Protein AF-A0A9N9IJW9-F1 (afdb_monomer_lite)

Organism: NCBI:txid1117310

Structure (mmCIF, N/CA/C/O backbone):
data_AF-A0A9N9IJW9-F1
#
_entry.id   AF-A0A9N9IJW9-F1
#
loop_
_atom_site.group_PDB
_atom_site.id
_atom_site.type_symbol
_atom_site.label_atom_id
_atom_site.label_alt_id
_atom_site.label_comp_id
_atom_site.label_asym_id
_atom_site.label_entity_id
_atom_site.label_seq_id
_atom_site.pdbx_PDB_ins_code
_atom_site.Cartn_x
_atom_site.Cartn_y
_atom_site.Cartn_z
_atom_site.occupancy
_atom_site.B_iso_or_equiv
_atom_site.auth_seq_id
_atom_site.auth_comp_id
_atom_site.auth_asym_id
_atom_site.auth_atom_id
_atom_site.pdbx_PDB_model_num
ATOM 1 N N . ASP A 1 1 ? -9.584 27.519 8.558 1.00 33.31 1 ASP A N 1
ATOM 2 C CA . ASP A 1 1 ? -11.014 27.249 8.789 1.00 33.31 1 ASP A CA 1
ATOM 3 C C . ASP A 1 1 ? -11.374 25.869 8.263 1.00 33.31 1 ASP A C 1
ATOM 5 O O . ASP A 1 1 ? -11.788 25.721 7.121 1.00 33.31 1 ASP A O 1
ATOM 9 N N . GLU A 1 2 ? -11.110 24.830 9.059 1.00 42.84 2 GLU A N 1
ATOM 10 C CA . GLU A 1 2 ? -11.604 23.481 8.760 1.00 42.84 2 GLU A CA 1
ATOM 11 C C . GLU A 1 2 ? -12.984 23.345 9.403 1.00 42.84 2 GLU A C 1
ATOM 13 O O . GLU A 1 2 ? -13.104 23.244 10.623 1.00 42.84 2 GLU A O 1
ATOM 18 N N . LEU A 1 3 ? -14.016 23.413 8.562 1.00 37.66 3 LEU A N 1
ATOM 19 C CA . LEU A 1 3 ? -15.401 23.130 8.920 1.00 37.66 3 LEU A CA 1
ATOM 20 C C . LEU A 1 3 ? -15.490 21.730 9.541 1.00 37.66 3 LEU A C 1
ATOM 22 O O . LEU A 1 3 ? -15.052 20.742 8.947 1.00 37.66 3 LEU A O 1
ATOM 26 N N . PHE A 1 4 ? -16.040 21.679 10.753 1.00 43.25 4 PHE A N 1
ATOM 27 C CA . PHE A 1 4 ? -16.452 20.457 11.431 1.00 43.25 4 PHE A CA 1
ATOM 28 C C . PHE A 1 4 ? -17.384 19.676 10.495 1.00 43.25 4 PHE A C 1
ATOM 30 O O . PHE A 1 4 ? -18.384 20.219 10.038 1.00 43.25 4 PHE A O 1
ATOM 37 N N . SER A 1 5 ? -17.029 18.434 10.155 1.00 48.94 5 SER A N 1
ATOM 38 C CA . SER A 1 5 ? -17.942 17.546 9.429 1.00 48.94 5 SER A CA 1
ATOM 39 C C . SER A 1 5 ? -18.960 16.977 10.409 1.00 48.94 5 SER A C 1
ATOM 41 O O . SER A 1 5 ? -18.573 16.563 11.501 1.00 48.94 5 SER A O 1
ATOM 43 N N . ASP A 1 6 ? -20.220 16.885 9.986 1.00 50.34 6 ASP A N 1
ATOM 44 C CA . ASP A 1 6 ? -21.363 16.378 10.766 1.00 50.34 6 ASP A CA 1
ATOM 45 C C . ASP A 1 6 ? -21.109 14.983 11.397 1.00 50.34 6 ASP A C 1
ATOM 47 O O . ASP A 1 6 ? -21.650 14.628 12.443 1.00 50.34 6 ASP A O 1
ATOM 51 N N . ASP A 1 7 ? -20.178 14.208 10.833 1.00 54.12 7 ASP A N 1
ATOM 52 C CA . ASP A 1 7 ? -19.727 12.914 11.361 1.00 54.12 7 ASP A CA 1
ATOM 53 C C . ASP A 1 7 ? -18.934 12.987 12.684 1.00 54.12 7 ASP A C 1
ATOM 55 O O . ASP A 1 7 ? -18.797 11.977 13.384 1.00 54.12 7 ASP A O 1
ATOM 59 N N . ASP A 1 8 ? -18.333 14.138 13.008 1.00 49.50 8 ASP A N 1
ATOM 60 C CA . ASP A 1 8 ? -17.618 14.350 14.274 1.00 49.50 8 ASP A CA 1
ATOM 61 C C . ASP A 1 8 ? -18.602 14.517 15.450 1.00 49.50 8 ASP A C 1
ATOM 63 O O . ASP A 1 8 ? -18.262 14.150 16.579 1.00 49.50 8 ASP A O 1
ATOM 67 N N . GLU A 1 9 ? -19.830 14.973 15.182 1.00 49.88 9 GLU A N 1
ATOM 68 C CA . GLU A 1 9 ? -20.904 15.107 16.172 1.00 49.88 9 GLU A CA 1
ATOM 69 C C . GLU A 1 9 ? -21.527 13.744 16.510 1.00 49.88 9 GLU A C 1
ATOM 71 O O . GLU A 1 9 ? -21.716 13.421 17.683 1.00 49.88 9 GLU A O 1
ATOM 76 N N . LEU A 1 10 ? -21.717 12.877 15.506 1.00 48.47 10 LEU A N 1
ATOM 77 C CA . LEU A 1 10 ? -22.261 11.528 15.702 1.00 48.47 10 LEU A CA 1
ATOM 78 C C . LEU A 1 10 ? -21.336 10.643 16.559 1.00 48.47 10 LEU A C 1
ATOM 80 O O . LEU A 1 10 ? -21.803 9.926 17.441 1.00 48.47 10 LEU A O 1
ATOM 84 N N . PHE A 1 11 ? -20.015 10.728 16.355 1.00 48.97 11 PHE A N 1
ATOM 85 C CA . PHE A 1 11 ? -19.042 9.977 17.160 1.00 48.97 11 PHE A CA 1
ATOM 86 C C . PHE A 1 11 ? -18.930 10.525 18.592 1.00 48.97 11 PHE A C 1
ATOM 88 O O . PHE A 1 11 ? -18.798 9.753 19.542 1.00 48.97 11 PHE A O 1
ATOM 95 N N . ALA A 1 12 ? -19.006 11.850 18.768 1.00 46.09 12 ALA A N 1
ATOM 96 C CA . ALA A 1 12 ? -19.058 12.468 20.092 1.00 46.09 12 ALA A CA 1
ATOM 97 C C . ALA A 1 12 ? -20.347 12.090 20.844 1.00 46.09 12 ALA A C 1
ATOM 99 O O . ALA A 1 12 ? -20.297 11.835 22.047 1.00 46.09 12 ALA A O 1
ATOM 100 N N . ALA A 1 13 ? -21.474 11.968 20.137 1.00 45.00 13 ALA A N 1
ATOM 101 C CA . ALA A 1 13 ? -22.736 11.496 20.697 1.00 45.00 13 ALA A CA 1
ATOM 102 C C . ALA A 1 13 ? -22.660 10.026 21.146 1.00 45.00 13 ALA A C 1
ATOM 104 O O . ALA A 1 13 ? -23.125 9.709 22.237 1.00 45.00 13 ALA A O 1
ATOM 105 N N . SER A 1 14 ? -22.007 9.136 20.385 1.00 43.84 14 SER A N 1
ATOM 106 C CA . SER A 1 14 ? -21.803 7.732 20.790 1.00 43.84 14 SER A CA 1
ATOM 107 C C . SER A 1 14 ? -20.950 7.590 22.055 1.00 43.84 14 SER A C 1
ATOM 109 O O . SER A 1 14 ? -21.244 6.767 22.918 1.00 43.84 14 SER A O 1
ATOM 111 N N . VAL A 1 15 ? -19.901 8.410 22.187 1.00 49.91 15 VAL A N 1
ATOM 112 C CA . VAL A 1 15 ? -19.032 8.414 23.375 1.00 49.91 15 VAL A CA 1
ATOM 113 C C . VAL A 1 15 ? -19.754 9.021 24.587 1.00 49.91 15 VAL A C 1
ATOM 115 O O . VAL A 1 15 ? -19.651 8.480 25.685 1.00 49.91 15 VAL A O 1
ATOM 118 N N . ASN A 1 16 ? -20.545 10.083 24.395 1.00 44.25 16 ASN A N 1
ATOM 119 C CA . ASN A 1 16 ? -21.337 10.706 25.464 1.00 44.25 16 ASN A CA 1
ATOM 120 C C . ASN A 1 16 ? -22.545 9.866 25.911 1.00 44.25 16 ASN A C 1
ATOM 122 O O . ASN A 1 16 ? -22.960 9.976 27.066 1.00 44.25 16 ASN A O 1
ATOM 126 N N . LEU A 1 17 ? -23.103 9.017 25.041 1.00 39.50 17 LEU A N 1
ATOM 127 C CA . LEU A 1 17 ? -24.156 8.068 25.421 1.00 39.50 17 LEU A CA 1
ATOM 128 C C . LEU A 1 17 ? -23.617 6.959 26.336 1.00 39.50 17 LEU A C 1
ATOM 130 O O . LEU A 1 17 ? -24.285 6.611 27.305 1.00 39.50 17 LEU A O 1
ATOM 134 N N . ASN A 1 18 ? -22.382 6.495 26.118 1.00 43.41 18 ASN A N 1
ATOM 135 C CA . ASN A 1 18 ? -21.726 5.534 27.017 1.00 43.41 18 ASN A CA 1
ATOM 136 C C . ASN A 1 18 ? -21.271 6.154 28.349 1.00 43.41 18 ASN A C 1
ATOM 138 O O . ASN A 1 18 ? -21.028 5.427 29.307 1.00 43.41 18 ASN A O 1
ATOM 142 N N . TYR A 1 19 ? -21.161 7.483 28.427 1.00 42.66 19 TYR A N 1
ATOM 143 C CA . TYR A 1 19 ? -20.836 8.182 29.674 1.00 42.66 19 TYR A CA 1
ATOM 144 C C . TYR A 1 19 ? -22.070 8.421 30.564 1.00 42.66 19 TYR A C 1
ATOM 146 O O . TYR A 1 19 ? -21.926 8.648 31.760 1.00 42.66 19 TYR A O 1
ATOM 154 N N . ASN A 1 20 ? -23.283 8.358 29.999 1.00 41.50 20 ASN A N 1
ATOM 155 C CA . ASN A 1 20 ? -24.531 8.664 30.711 1.00 41.50 20 ASN A CA 1
ATOM 156 C C . ASN A 1 20 ? -25.494 7.476 30.855 1.00 41.50 20 ASN A C 1
ATOM 158 O O . ASN A 1 20 ? -26.553 7.627 31.466 1.00 41.50 20 ASN A O 1
ATOM 162 N N . SER A 1 21 ? -25.154 6.284 30.356 1.00 39.69 21 SER A N 1
ATOM 163 C CA . SER A 1 21 ? -25.855 5.064 30.756 1.00 39.69 21 SER A CA 1
ATOM 164 C C . SER A 1 21 ? -25.409 4.682 32.166 1.00 39.69 21 SER A C 1
ATOM 166 O O . SER A 1 21 ? -24.456 3.927 32.353 1.00 39.69 21 SER A O 1
ATOM 168 N N . GLY A 1 22 ? -26.091 5.245 33.163 1.00 49.69 22 GLY A N 1
ATOM 169 C CA . GLY A 1 22 ? -26.017 4.783 34.540 1.00 49.69 22 GLY A CA 1
ATOM 170 C C . GLY A 1 22 ? -26.322 3.288 34.599 1.00 49.69 22 GLY A C 1
ATOM 171 O O . GLY A 1 22 ? -27.470 2.871 34.472 1.00 49.69 22 GLY A O 1
ATOM 172 N N . GLN A 1 23 ? -25.281 2.487 34.786 1.00 45.31 23 GLN A N 1
ATOM 173 C CA . GLN A 1 23 ? -25.389 1.150 35.341 1.00 45.31 23 GLN A CA 1
ATOM 174 C C . GLN A 1 23 ? -24.499 1.093 36.575 1.00 45.31 23 GLN A C 1
ATOM 176 O O . GLN A 1 23 ? -23.325 1.464 36.523 1.00 45.31 23 GLN A O 1
ATOM 181 N N . ASP A 1 24 ? -25.107 0.659 37.679 1.00 49.78 24 ASP A N 1
ATOM 182 C CA . ASP A 1 24 ? -24.463 0.318 38.942 1.00 49.78 24 ASP A CA 1
ATOM 183 C C . ASP A 1 24 ? -23.192 -0.501 38.696 1.00 49.78 24 ASP A C 1
ATOM 185 O O . ASP A 1 24 ? -23.248 -1.689 38.391 1.00 49.78 24 ASP A O 1
ATOM 189 N N . ASN A 1 25 ? -22.034 0.133 38.854 1.00 49.44 25 ASN A N 1
ATOM 190 C CA . ASN A 1 25 ? -20.740 -0.533 38.869 1.00 49.44 25 ASN A CA 1
ATOM 191 C C . ASN A 1 25 ? -20.039 -0.138 40.166 1.00 49.44 25 ASN A C 1
ATOM 193 O O . ASN A 1 25 ? -19.231 0.787 40.210 1.00 49.44 25 ASN A O 1
ATOM 197 N N . SER A 1 26 ? -20.357 -0.845 41.248 1.00 51.03 26 SER A N 1
ATOM 198 C CA . SER A 1 26 ? -19.789 -0.647 42.590 1.00 51.03 26 SER A CA 1
ATOM 199 C C . SER A 1 26 ? -18.303 -1.035 42.714 1.00 51.03 26 SER A C 1
ATOM 201 O O . SER A 1 26 ? -17.815 -1.277 43.815 1.00 51.03 26 SER A O 1
ATOM 203 N N . ASN A 1 27 ? -17.557 -1.088 41.607 1.00 57.28 27 ASN A N 1
ATOM 204 C CA . ASN A 1 27 ? -16.134 -1.418 41.602 1.00 57.28 27 ASN A CA 1
ATOM 205 C C . ASN A 1 27 ? -15.407 -0.804 40.392 1.00 57.28 27 ASN A C 1
ATOM 207 O O . ASN A 1 27 ? -14.783 -1.507 39.602 1.00 57.28 27 ASN A O 1
ATOM 211 N N . ILE A 1 28 ? -15.539 0.510 40.203 1.00 65.62 28 ILE A N 1
ATOM 212 C CA . ILE A 1 28 ? -14.697 1.259 39.261 1.00 65.62 28 ILE A CA 1
ATOM 213 C C . ILE A 1 28 ? -13.633 1.974 40.088 1.00 65.62 28 ILE A C 1
ATOM 215 O O . ILE A 1 28 ? -13.947 2.888 40.852 1.00 65.62 28 ILE A O 1
ATOM 219 N N . ASP A 1 29 ? -12.378 1.543 39.955 1.00 75.81 29 ASP A N 1
ATOM 220 C CA . ASP A 1 29 ? -11.240 2.262 40.525 1.00 75.81 29 ASP A CA 1
ATOM 221 C C . ASP A 1 29 ? -11.152 3.647 39.851 1.00 75.81 29 ASP A C 1
ATOM 223 O O . ASP A 1 29 ? -10.948 3.718 38.633 1.00 75.81 29 ASP A O 1
ATOM 227 N N . PRO A 1 30 ? -11.287 4.763 40.596 1.00 69.69 30 PRO A N 1
ATOM 228 C CA . PRO A 1 30 ? -11.230 6.111 40.028 1.00 69.69 30 PRO A CA 1
ATOM 229 C C . PRO A 1 30 ? -9.887 6.422 39.349 1.00 69.69 30 PRO A C 1
ATOM 231 O O . PRO A 1 30 ? -9.797 7.363 38.561 1.00 69.69 30 PRO A O 1
ATOM 234 N N . TYR A 1 31 ? -8.844 5.632 39.616 1.00 78.69 31 TYR A N 1
ATOM 235 C CA . TYR A 1 31 ? -7.534 5.773 38.988 1.00 78.69 31 TYR A CA 1
ATOM 236 C C . TYR A 1 31 ? -7.359 4.943 37.714 1.00 78.69 31 TYR A C 1
ATOM 238 O O . TYR A 1 31 ? -6.358 5.135 37.020 1.00 78.69 31 TYR A O 1
ATOM 246 N N . GLN A 1 32 ? -8.316 4.080 37.361 1.00 76.44 32 GLN A N 1
ATOM 247 C CA . GLN A 1 32 ? -8.223 3.189 36.199 1.00 76.44 32 GLN A CA 1
ATOM 248 C C . GLN A 1 32 ? -8.060 3.953 34.874 1.00 76.44 32 GLN A C 1
ATOM 250 O O . GLN A 1 32 ? -7.411 3.464 33.951 1.00 76.44 32 GLN A O 1
ATOM 255 N N . PHE A 1 33 ? -8.600 5.173 34.794 1.00 74.88 33 PHE A N 1
ATOM 256 C CA . PHE A 1 33 ? -8.587 6.004 33.586 1.00 74.88 33 PHE A CA 1
ATOM 257 C C . PHE A 1 33 ? -7.848 7.332 33.761 1.00 74.88 33 PHE A C 1
ATOM 259 O O . PHE A 1 33 ? -7.998 8.226 32.932 1.00 74.88 33 PHE A O 1
ATOM 266 N N . LYS A 1 34 ? -7.026 7.481 34.808 1.00 77.62 34 LYS A N 1
ATOM 267 C CA . LYS A 1 34 ? -6.285 8.732 35.066 1.00 77.62 34 LYS A CA 1
ATOM 268 C C . LYS A 1 34 ? -5.371 9.144 33.902 1.00 77.62 34 LYS A C 1
ATOM 270 O O . LYS A 1 34 ? -5.157 10.330 33.676 1.00 77.62 34 LYS A O 1
ATOM 275 N N . ASP A 1 35 ? -4.869 8.155 33.162 1.00 79.38 35 ASP A N 1
ATOM 276 C CA . ASP A 1 35 ? -3.982 8.342 32.011 1.00 79.38 35 ASP A CA 1
ATOM 277 C C . ASP A 1 35 ? -4.761 8.392 30.685 1.00 79.38 35 ASP A C 1
ATOM 279 O O . ASP A 1 35 ? -4.176 8.551 29.610 1.00 79.38 35 ASP A O 1
ATOM 283 N N . PHE A 1 36 ? -6.092 8.256 30.738 1.00 78.50 36 PHE A N 1
ATOM 284 C CA . PHE A 1 36 ? -6.931 8.331 29.556 1.00 78.50 36 PHE A C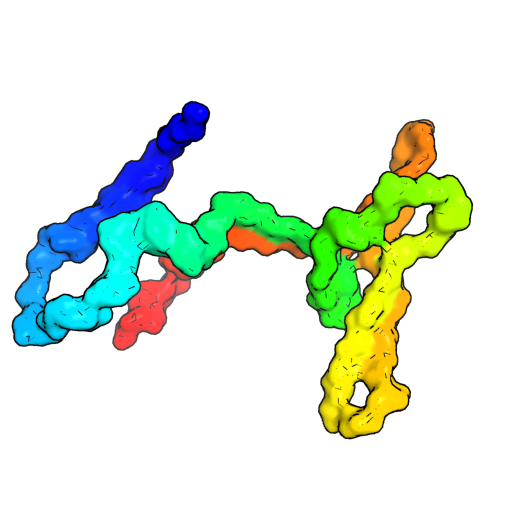A 1
ATOM 285 C C . PHE A 1 36 ? -7.111 9.801 29.144 1.00 78.50 36 PHE A C 1
ATOM 287 O O . PHE A 1 36 ? -7.386 10.665 29.980 1.00 78.50 36 PHE A O 1
ATOM 294 N N . PRO A 1 37 ? -6.953 10.129 27.855 1.00 82.81 37 PRO A N 1
ATOM 295 C CA . PRO A 1 37 ? -7.083 11.499 27.379 1.00 82.81 37 PRO A CA 1
ATOM 296 C C . PRO A 1 37 ? -8.482 12.057 27.659 1.00 82.81 37 PRO A C 1
ATOM 298 O O . PRO A 1 37 ? -9.483 11.489 27.230 1.00 82.81 37 PRO A O 1
ATOM 301 N N . SER A 1 38 ? -8.534 13.226 28.301 1.00 80.88 38 SER A N 1
ATOM 302 C CA . SER A 1 38 ? -9.783 13.901 28.687 1.00 80.88 38 SER A CA 1
ATOM 303 C C . SER A 1 38 ? -10.617 14.411 27.509 1.00 80.88 38 SER A C 1
ATOM 305 O O . SER A 1 38 ? -11.781 14.758 27.680 1.00 80.88 38 SER A O 1
ATOM 307 N N . MET A 1 39 ? -10.036 14.476 26.306 1.00 82.06 39 MET A N 1
ATOM 308 C CA . MET A 1 39 ? -10.706 14.987 25.114 1.00 82.06 39 MET A CA 1
ATOM 309 C C . MET A 1 39 ? -10.388 14.132 23.888 1.00 82.06 39 MET A C 1
ATOM 311 O O . MET A 1 39 ? -9.242 13.730 23.666 1.00 82.06 39 MET A O 1
ATOM 315 N N . THR A 1 40 ? -11.384 13.933 23.023 1.00 77.31 40 THR A N 1
ATOM 316 C CA . THR A 1 40 ? -11.287 13.105 21.809 1.00 77.31 40 THR A CA 1
ATOM 317 C C . THR A 1 40 ? -10.131 13.515 20.897 1.00 77.31 40 THR A C 1
ATOM 319 O O . THR A 1 40 ? -9.462 12.663 20.319 1.00 77.31 40 THR A O 1
ATOM 322 N N . TYR A 1 41 ? -9.846 14.814 20.779 1.00 80.25 41 TYR A N 1
ATOM 323 C CA . TYR A 1 41 ? -8.696 15.303 20.014 1.00 80.25 41 TYR A CA 1
ATOM 324 C C . TYR A 1 41 ? -7.358 14.788 20.571 1.00 80.25 41 TYR A C 1
ATOM 326 O O . TYR A 1 41 ? -6.511 14.336 19.800 1.00 80.25 41 TYR A O 1
ATOM 334 N N . MET A 1 42 ? -7.184 14.802 21.897 1.00 83.62 42 MET A N 1
ATOM 335 C CA . MET A 1 42 ? -5.974 14.292 22.552 1.00 83.62 42 MET A CA 1
ATOM 336 C C . MET A 1 42 ? -5.845 12.785 22.335 1.00 83.62 42 MET A C 1
ATOM 338 O O . MET A 1 42 ? -4.760 12.321 21.998 1.00 83.62 42 MET A O 1
ATOM 342 N N . ALA A 1 43 ? -6.957 12.047 22.398 1.00 83.56 43 ALA A N 1
ATOM 343 C CA . ALA A 1 43 ? -6.993 10.626 22.061 1.00 83.56 43 ALA A CA 1
ATOM 344 C C . ALA A 1 43 ? -6.583 10.363 20.606 1.00 83.56 43 ALA A C 1
ATOM 346 O O . ALA A 1 43 ? -5.693 9.557 20.347 1.00 83.56 43 ALA A O 1
ATOM 347 N N . ARG A 1 44 ? -7.169 11.090 19.645 1.00 79.19 44 ARG A N 1
ATOM 348 C CA . ARG A 1 44 ? -6.841 10.972 18.212 1.00 79.19 44 ARG A CA 1
ATOM 349 C C . ARG A 1 44 ? -5.367 11.275 17.941 1.00 79.19 44 ARG A C 1
ATOM 351 O O . ARG A 1 44 ? -4.740 10.573 17.149 1.00 79.19 44 ARG A O 1
ATOM 358 N N . LYS A 1 45 ? -4.816 12.300 18.597 1.00 81.50 45 LYS A N 1
ATOM 359 C CA . LYS A 1 45 ? -3.405 12.688 18.481 1.00 81.50 45 LYS A CA 1
ATOM 360 C C . LYS A 1 45 ? -2.478 11.639 19.099 1.00 81.50 45 LYS A C 1
ATOM 362 O O . LYS A 1 45 ? -1.513 11.251 18.447 1.00 81.50 45 LYS A O 1
ATOM 367 N N . LEU A 1 46 ? -2.791 11.157 20.304 1.00 83.12 46 LEU A N 1
ATOM 368 C CA . LEU A 1 46 ? -2.034 10.120 21.013 1.00 83.12 46 LEU A CA 1
ATOM 369 C C . LEU A 1 46 ? -1.998 8.808 20.218 1.00 83.12 46 LEU A C 1
ATOM 371 O O . LEU A 1 46 ? -0.936 8.229 20.020 1.00 83.12 46 LEU A O 1
ATOM 375 N N . LEU A 1 47 ? -3.150 8.388 19.695 1.00 78.19 47 LEU A N 1
ATOM 376 C CA . LEU A 1 47 ? -3.305 7.175 18.889 1.00 78.19 47 LEU A CA 1
ATOM 377 C C . LEU A 1 47 ? -2.866 7.362 17.423 1.00 78.19 47 LEU A C 1
ATOM 379 O O . LEU A 1 47 ? -2.992 6.439 16.621 1.00 78.19 47 LEU A O 1
ATOM 383 N N . ASN A 1 48 ? -2.364 8.549 17.050 1.00 74.88 48 ASN A N 1
ATOM 384 C CA . ASN A 1 48 ? -1.924 8.899 15.694 1.00 74.88 48 ASN A CA 1
ATOM 385 C C . ASN A 1 48 ? -2.958 8.522 14.608 1.00 74.88 48 ASN A C 1
ATOM 387 O O . ASN A 1 48 ? -2.617 8.036 13.524 1.00 74.88 48 ASN A O 1
ATOM 391 N N . ILE A 1 49 ? -4.242 8.758 14.900 1.00 76.31 49 ILE A N 1
ATOM 392 C CA . ILE A 1 49 ? -5.366 8.471 14.003 1.00 76.31 49 ILE A CA 1
ATOM 393 C C . ILE A 1 49 ? -5.366 9.509 12.887 1.00 76.31 49 ILE A C 1
ATOM 395 O O . ILE A 1 49 ? -5.941 10.592 13.000 1.00 76.31 49 ILE A O 1
ATOM 399 N N . ARG A 1 50 ? -4.695 9.191 11.780 1.00 71.81 50 ARG A N 1
ATOM 400 C CA . ARG A 1 50 ? -4.697 10.046 10.590 1.00 71.81 50 ARG A CA 1
ATOM 401 C C . ARG A 1 50 ? -6.023 9.892 9.854 1.00 71.81 50 ARG A C 1
ATOM 403 O O . ARG A 1 50 ? -6.471 8.773 9.630 1.00 71.81 50 ARG A O 1
ATOM 410 N N . LYS A 1 51 ? -6.620 11.009 9.423 1.00 71.06 51 LYS A N 1
ATOM 411 C CA . LYS A 1 51 ? -7.862 11.000 8.626 1.00 71.06 51 LYS A CA 1
ATOM 412 C C . LYS A 1 51 ? -7.679 10.320 7.259 1.00 71.06 51 LYS A C 1
ATOM 414 O O . LYS A 1 51 ? -8.615 9.719 6.746 1.00 71.06 51 LYS A O 1
ATOM 419 N N . LYS A 1 52 ? -6.479 10.404 6.674 1.00 79.56 52 LYS A N 1
ATOM 420 C CA . LYS A 1 52 ? -6.203 9.957 5.302 1.00 79.56 52 LYS A CA 1
ATOM 421 C C . LYS A 1 52 ? -5.735 8.502 5.261 1.00 79.56 52 LYS A C 1
ATOM 423 O O . LYS A 1 52 ? -4.867 8.111 6.045 1.00 79.56 52 LYS A O 1
ATOM 428 N N . SER A 1 53 ? -6.290 7.733 4.328 1.00 84.69 53 SER A N 1
ATOM 429 C CA . SER A 1 53 ? -5.740 6.444 3.904 1.00 84.69 53 SER A CA 1
ATOM 430 C C . SER A 1 53 ? -4.348 6.631 3.294 1.00 84.69 53 SER A C 1
ATOM 432 O O . SER A 1 53 ? -3.978 7.724 2.855 1.00 84.69 53 SER A O 1
ATOM 434 N N . LYS A 1 54 ? -3.551 5.564 3.306 1.00 89.44 54 LYS A N 1
ATOM 435 C CA . LYS A 1 54 ? -2.224 5.536 2.687 1.00 89.44 54 LYS A CA 1
ATOM 436 C C . LYS A 1 54 ? -2.207 4.521 1.561 1.00 89.44 54 LYS A C 1
ATOM 438 O O . LYS A 1 54 ? -2.803 3.459 1.689 1.00 89.44 54 LYS A O 1
ATOM 443 N N . SER A 1 55 ? -1.473 4.830 0.503 1.00 92.69 55 SER A N 1
ATOM 444 C CA . SER A 1 55 ? -1.229 3.900 -0.594 1.00 92.69 55 SER A CA 1
ATOM 445 C C . SER A 1 55 ? 0.240 3.513 -0.606 1.00 92.69 55 SER A C 1
ATOM 447 O O . SER A 1 55 ? 1.113 4.372 -0.486 1.00 92.69 55 SER A O 1
ATOM 449 N N . PHE A 1 56 ? 0.500 2.223 -0.756 1.00 95.31 56 PHE A N 1
ATOM 450 C CA . PHE A 1 56 ? 1.840 1.657 -0.814 1.00 95.31 56 PHE A CA 1
ATOM 451 C C . PHE A 1 56 ? 2.013 0.875 -2.106 1.00 95.31 56 PHE A C 1
ATOM 453 O O . PHE A 1 56 ? 1.060 0.292 -2.615 1.00 95.31 56 PHE A O 1
ATOM 460 N N . ALA A 1 57 ? 3.234 0.826 -2.619 1.00 95.44 57 ALA A N 1
ATOM 461 C CA . ALA A 1 57 ? 3.604 -0.145 -3.635 1.00 95.44 57 ALA A CA 1
ATOM 462 C C . ALA A 1 57 ? 3.953 -1.476 -2.961 1.00 95.44 57 ALA A C 1
ATOM 464 O O . ALA A 1 57 ? 4.646 -1.482 -1.941 1.00 95.44 57 ALA A O 1
ATOM 465 N N . ILE A 1 58 ? 3.490 -2.587 -3.532 1.00 96.06 58 ILE A N 1
ATOM 466 C CA . ILE A 1 58 ? 3.789 -3.935 -3.034 1.00 96.06 58 ILE A CA 1
ATOM 467 C C . ILE A 1 58 ? 4.838 -4.583 -3.932 1.00 96.06 58 ILE A C 1
ATOM 469 O O . ILE A 1 58 ? 4.699 -4.576 -5.156 1.00 96.06 58 ILE A O 1
ATOM 473 N N . CYS A 1 59 ? 5.858 -5.194 -3.333 1.00 94.31 59 CYS A N 1
ATOM 474 C CA . CYS A 1 59 ? 6.663 -6.190 -4.030 1.00 94.31 59 CYS A CA 1
ATOM 475 C C . CYS A 1 59 ? 5.891 -7.515 -4.093 1.00 94.31 59 CYS A C 1
ATOM 477 O O . CYS A 1 59 ? 5.586 -8.088 -3.052 1.00 94.31 59 CYS A O 1
ATOM 479 N N . THR A 1 60 ? 5.595 -8.011 -5.293 1.00 90.31 60 THR A N 1
ATOM 480 C CA . THR A 1 60 ? 4.845 -9.263 -5.506 1.00 90.31 60 THR A CA 1
ATOM 481 C C . THR A 1 60 ? 5.518 -10.497 -4.923 1.00 90.31 60 THR A C 1
ATOM 483 O O . THR A 1 60 ? 4.835 -11.457 -4.584 1.00 90.31 60 THR A O 1
ATOM 486 N N . ASP A 1 61 ? 6.841 -10.461 -4.795 1.00 91.31 61 ASP A N 1
ATOM 487 C CA . ASP A 1 61 ? 7.627 -11.656 -4.506 1.00 91.31 61 ASP A CA 1
ATOM 488 C C . ASP A 1 61 ? 7.845 -11.831 -2.997 1.00 91.31 61 ASP A C 1
ATOM 490 O O . ASP A 1 61 ? 7.802 -12.949 -2.496 1.00 91.31 61 ASP A O 1
ATOM 494 N N . CYS A 1 62 ? 8.014 -10.731 -2.248 1.00 90.88 62 CYS A N 1
ATOM 495 C CA . CYS A 1 62 ? 8.230 -10.762 -0.792 1.00 90.88 62 CYS A CA 1
ATOM 496 C C . CYS A 1 62 ? 7.169 -10.004 0.027 1.00 90.88 62 CYS A C 1
ATOM 498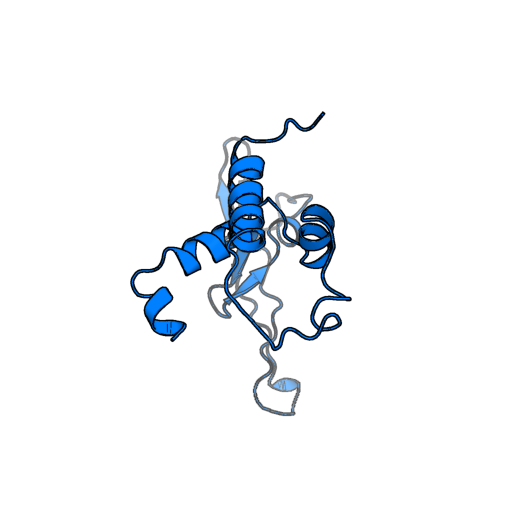 O O . CYS A 1 62 ? 7.297 -9.872 1.242 1.00 90.88 62 CYS A O 1
ATOM 500 N N . ASN A 1 63 ? 6.136 -9.454 -0.618 1.00 92.19 63 ASN A N 1
ATOM 501 C CA . ASN A 1 63 ? 5.059 -8.662 -0.005 1.00 92.19 63 ASN A CA 1
ATOM 502 C C . ASN A 1 63 ? 5.512 -7.410 0.770 1.00 92.19 63 ASN A C 1
ATOM 504 O O . ASN A 1 63 ? 4.732 -6.811 1.517 1.00 92.19 63 ASN A O 1
ATOM 508 N N . LYS A 1 64 ? 6.758 -6.958 0.585 1.00 93.81 64 LYS A N 1
ATOM 509 C CA . LYS A 1 64 ? 7.245 -5.726 1.210 1.00 93.81 64 LYS A CA 1
ATOM 510 C C . LYS A 1 64 ? 6.493 -4.508 0.668 1.00 93.81 64 LYS A C 1
ATOM 512 O O . LYS A 1 64 ? 6.389 -4.320 -0.544 1.00 93.81 64 LYS A O 1
ATOM 517 N N . LEU A 1 65 ? 6.035 -3.655 1.585 1.00 95.25 65 LEU A N 1
ATOM 518 C CA . LEU A 1 65 ? 5.396 -2.376 1.282 1.00 95.25 65 LEU A CA 1
ATOM 519 C C . LEU A 1 65 ? 6.423 -1.243 1.192 1.00 95.25 65 LEU A C 1
ATOM 521 O O . LEU A 1 65 ? 7.274 -1.095 2.072 1.00 95.25 65 LEU A O 1
ATOM 525 N N . TYR A 1 66 ? 6.284 -0.412 0.164 1.00 94.94 66 TYR A N 1
ATOM 526 C CA . TYR A 1 66 ? 7.078 0.794 -0.050 1.00 94.94 66 TYR A CA 1
ATOM 527 C C . TYR A 1 66 ? 6.174 2.020 -0.163 1.00 94.94 66 TYR A C 1
ATOM 529 O O . TYR A 1 66 ? 5.091 1.953 -0.746 1.00 94.94 66 TYR A O 1
ATOM 537 N N . ASP A 1 67 ? 6.621 3.152 0.382 1.00 93.38 67 ASP A N 1
ATOM 538 C CA . ASP A 1 67 ? 5.978 4.436 0.106 1.00 93.38 67 ASP A CA 1
ATOM 539 C C . ASP A 1 67 ? 6.151 4.755 -1.384 1.00 93.38 67 ASP A C 1
ATOM 541 O O . ASP A 1 67 ? 7.259 4.732 -1.916 1.00 93.38 67 ASP A O 1
ATOM 545 N N . ILE A 1 68 ? 5.048 5.039 -2.071 1.00 92.69 68 ILE A N 1
ATOM 546 C CA . ILE A 1 68 ? 5.061 5.321 -3.509 1.00 92.69 68 ILE A CA 1
ATOM 547 C C . ILE A 1 68 ? 5.960 6.532 -3.808 1.00 92.69 68 ILE A C 1
ATOM 549 O O . ILE A 1 68 ? 6.683 6.545 -4.803 1.00 92.69 68 ILE A O 1
ATOM 553 N N . THR A 1 69 ? 5.977 7.526 -2.917 1.00 90.56 69 THR A N 1
ATOM 554 C CA . THR A 1 69 ? 6.767 8.753 -3.094 1.00 90.56 69 THR A CA 1
ATOM 555 C C . THR A 1 69 ? 8.272 8.540 -2.938 1.00 90.56 69 THR A C 1
ATOM 557 O O . THR A 1 69 ? 9.050 9.355 -3.433 1.00 90.56 69 THR A O 1
ATOM 560 N N . SER A 1 70 ? 8.698 7.462 -2.268 1.00 89.75 70 SER A N 1
ATOM 561 C CA . SER A 1 70 ? 10.118 7.160 -2.071 1.00 89.75 70 SER A CA 1
ATOM 562 C C . SER A 1 70 ? 10.723 6.336 -3.205 1.00 89.75 70 SER A C 1
ATOM 564 O O . SER A 1 70 ? 11.939 6.366 -3.380 1.00 89.75 70 SER A O 1
ATOM 566 N N . ILE A 1 71 ? 9.895 5.628 -3.980 1.00 90.00 71 ILE A N 1
ATOM 567 C CA . ILE A 1 71 ? 10.358 4.743 -5.058 1.00 90.00 71 ILE A CA 1
ATOM 568 C C . ILE A 1 71 ? 10.202 5.348 -6.454 1.00 90.00 71 ILE A C 1
ATOM 570 O O . ILE A 1 71 ? 10.927 4.951 -7.364 1.00 90.00 71 ILE A O 1
ATOM 574 N N . ILE A 1 72 ? 9.276 6.295 -6.648 1.00 88.25 72 ILE A N 1
ATOM 575 C CA . ILE A 1 72 ? 9.130 6.983 -7.934 1.00 88.25 72 ILE A CA 1
ATOM 576 C C . ILE A 1 72 ? 10.320 7.941 -8.131 1.00 88.25 72 ILE A C 1
ATOM 578 O O . ILE A 1 72 ? 10.575 8.783 -7.263 1.00 88.25 72 ILE A O 1
ATOM 582 N N . PRO A 1 73 ? 11.043 7.863 -9.265 1.00 80.75 73 PRO A N 1
ATOM 583 C CA . PRO A 1 73 ? 12.138 8.782 -9.558 1.00 80.75 73 PRO A CA 1
ATOM 584 C C . PRO A 1 73 ? 11.641 10.228 -9.634 1.00 80.75 73 PRO A C 1
ATOM 586 O O . PRO A 1 73 ? 10.696 10.523 -10.363 1.00 80.75 73 PRO A O 1
ATOM 589 N N . LYS A 1 74 ? 12.296 11.143 -8.909 1.00 73.06 74 LYS A N 1
ATOM 590 C CA . LYS A 1 74 ? 11.941 12.577 -8.917 1.00 73.06 74 LYS A CA 1
ATOM 591 C C . LYS A 1 74 ? 12.277 13.259 -10.244 1.00 73.06 74 LYS A C 1
ATOM 593 O O . LYS A 1 74 ? 11.536 14.129 -10.678 1.00 73.06 74 LYS A O 1
ATOM 598 N N . ASN A 1 75 ? 13.365 12.825 -10.877 1.00 67.94 75 ASN A N 1
ATOM 599 C CA . ASN A 1 75 ? 13.776 13.235 -12.214 1.00 67.94 75 ASN A CA 1
ATOM 600 C C . ASN A 1 75 ? 13.898 11.957 -13.050 1.00 67.94 75 ASN A C 1
ATOM 602 O O . ASN A 1 75 ? 14.885 11.235 -12.896 1.00 67.94 75 ASN A O 1
ATOM 606 N N . PRO A 1 76 ? 12.879 11.589 -13.841 1.00 63.66 76 PRO A N 1
ATOM 607 C CA . PRO A 1 76 ? 12.995 10.448 -14.728 1.00 63.66 76 PRO A CA 1
ATOM 608 C C . PRO A 1 76 ? 13.950 10.831 -15.858 1.00 63.66 76 PRO A C 1
ATOM 610 O O . PRO A 1 76 ? 13.537 11.447 -16.836 1.00 63.66 76 PRO A O 1
ATOM 613 N N . ASP A 1 77 ? 15.226 10.471 -15.734 1.00 61.25 77 ASP A N 1
ATOM 614 C CA . ASP A 1 77 ? 16.113 10.505 -16.888 1.00 61.25 77 ASP A CA 1
ATOM 615 C C . ASP A 1 77 ? 15.522 9.575 -17.949 1.00 61.25 77 ASP A C 1
ATOM 617 O O . ASP A 1 77 ? 15.201 8.412 -17.683 1.00 61.25 77 ASP A O 1
ATOM 621 N N . ASN A 1 78 ? 15.399 10.090 -19.169 1.00 57.94 78 ASN A N 1
ATOM 622 C CA . ASN A 1 78 ? 14.803 9.425 -20.333 1.00 57.94 78 ASN A CA 1
ATOM 623 C C . ASN A 1 78 ? 15.494 8.083 -20.666 1.00 57.94 78 ASN A C 1
ATOM 625 O O . ASN A 1 78 ? 14.995 7.306 -21.481 1.00 57.94 78 ASN A O 1
ATOM 629 N N . ASN A 1 79 ? 16.669 7.857 -20.070 1.00 58.28 79 ASN A N 1
ATOM 630 C CA . ASN A 1 79 ? 17.580 6.747 -20.308 1.00 58.28 79 ASN A CA 1
ATOM 631 C C . ASN A 1 79 ? 17.598 5.717 -19.162 1.00 58.28 79 ASN A C 1
ATOM 633 O O . ASN A 1 79 ? 18.253 4.681 -19.272 1.00 58.28 79 ASN A O 1
ATOM 637 N N . THR A 1 80 ? 16.898 5.968 -18.049 1.00 63.16 80 THR A N 1
ATOM 638 C CA . THR A 1 80 ? 16.739 4.963 -16.993 1.00 63.16 80 THR A CA 1
ATOM 639 C C . THR A 1 80 ? 15.715 3.933 -17.455 1.00 63.16 80 THR A C 1
ATOM 641 O O . THR A 1 80 ? 14.507 4.144 -17.375 1.00 63.16 80 THR A O 1
ATOM 644 N N . THR A 1 81 ? 16.210 2.811 -17.972 1.00 62.66 81 THR A N 1
ATOM 645 C CA . THR A 1 81 ? 15.387 1.698 -18.472 1.00 62.66 81 THR A CA 1
ATOM 646 C C . THR A 1 81 ? 14.864 0.799 -17.348 1.00 62.66 81 THR A C 1
ATOM 648 O O . THR A 1 81 ? 13.870 0.104 -17.536 1.00 62.66 81 THR A O 1
ATOM 651 N N . ILE A 1 82 ? 15.505 0.824 -16.174 1.00 69.44 82 ILE A N 1
ATOM 652 C CA . ILE A 1 82 ? 15.232 -0.096 -15.063 1.00 69.44 82 ILE A CA 1
ATOM 653 C C . ILE A 1 82 ? 14.481 0.645 -13.952 1.00 69.44 82 ILE A C 1
ATOM 655 O O . ILE A 1 82 ? 14.963 1.653 -13.437 1.00 69.44 82 ILE A O 1
ATOM 659 N N . GLY A 1 83 ? 13.299 0.143 -13.589 1.00 76.56 83 GLY A N 1
ATOM 660 C CA . GLY A 1 83 ? 12.492 0.681 -12.491 1.00 76.56 83 GLY A CA 1
ATOM 661 C C . GLY A 1 83 ? 13.088 0.365 -11.115 1.00 76.56 83 GLY A C 1
ATOM 662 O O . GLY A 1 83 ? 14.014 -0.435 -10.988 1.00 76.56 83 GLY A O 1
ATOM 663 N N . PHE A 1 84 ? 12.546 0.974 -10.058 1.00 88.69 84 PHE A N 1
ATOM 664 C CA . PHE A 1 84 ? 12.980 0.700 -8.684 1.00 88.69 84 PHE A CA 1
ATOM 665 C C . PHE A 1 84 ? 12.875 -0.802 -8.351 1.00 88.69 84 PHE A C 1
ATOM 667 O O . PHE A 1 84 ? 11.823 -1.417 -8.564 1.00 88.69 84 PHE A O 1
ATOM 674 N N . LYS A 1 85 ? 13.956 -1.376 -7.810 1.00 91.12 85 LYS A N 1
ATOM 675 C CA . LYS A 1 85 ? 14.050 -2.787 -7.404 1.00 91.12 85 LYS A CA 1
ATOM 676 C C . LYS A 1 85 ? 13.866 -2.963 -5.903 1.00 91.12 85 LYS A C 1
ATOM 678 O O . LYS A 1 85 ? 14.254 -2.106 -5.112 1.00 91.12 85 LYS A O 1
ATOM 683 N N . CYS A 1 86 ? 13.287 -4.091 -5.510 1.00 92.62 86 CYS A N 1
ATOM 684 C CA . CYS A 1 86 ? 13.049 -4.422 -4.119 1.00 92.62 86 CYS A CA 1
ATOM 685 C C . CYS A 1 86 ? 14.369 -4.644 -3.383 1.00 92.62 86 CYS A C 1
ATOM 687 O O . CYS A 1 86 ? 15.093 -5.596 -3.640 1.00 92.62 86 CYS A O 1
ATOM 689 N N . THR A 1 87 ? 14.644 -3.791 -2.406 1.00 91.62 87 THR A N 1
ATOM 690 C CA . THR A 1 87 ? 15.824 -3.882 -1.539 1.00 91.62 87 THR A CA 1
ATOM 691 C C . THR A 1 87 ? 15.584 -4.700 -0.272 1.00 91.62 87 THR A C 1
ATOM 693 O O . THR A 1 87 ? 16.434 -4.722 0.617 1.00 91.62 87 THR A O 1
ATOM 696 N N . TYR A 1 88 ? 14.411 -5.325 -0.131 1.00 92.06 88 TYR A N 1
ATOM 697 C CA . TYR A 1 88 ? 14.106 -6.112 1.055 1.00 92.06 88 TYR A CA 1
ATOM 698 C C . TYR A 1 88 ? 14.991 -7.351 1.108 1.00 92.06 88 TYR A C 1
ATOM 700 O O . TYR A 1 88 ? 15.120 -8.072 0.121 1.00 92.06 88 TYR A O 1
ATOM 708 N N . ILE A 1 89 ? 15.580 -7.577 2.277 1.00 88.12 89 ILE A N 1
ATOM 709 C CA . ILE A 1 89 ? 16.357 -8.766 2.591 1.00 88.12 89 ILE A CA 1
ATOM 710 C C . ILE A 1 89 ? 15.529 -9.555 3.594 1.00 88.12 89 ILE A C 1
ATOM 712 O O . ILE A 1 89 ? 15.251 -9.069 4.694 1.00 88.12 89 ILE A O 1
ATOM 716 N N . GLU A 1 90 ? 15.107 -10.750 3.196 1.00 78.88 90 GLU A N 1
ATOM 717 C CA . GLU A 1 90 ? 14.441 -11.666 4.108 1.00 78.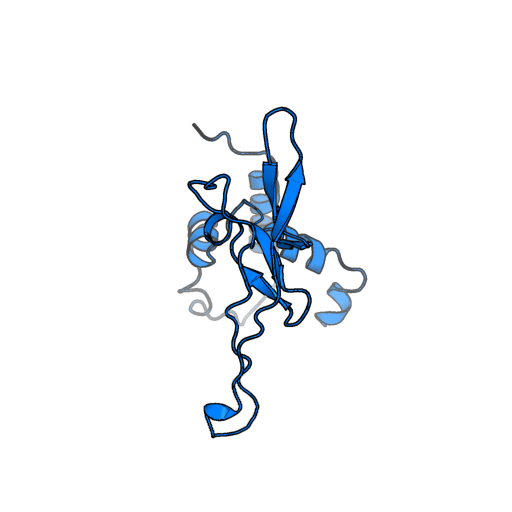88 90 GLU A CA 1
ATOM 718 C C . GLU A 1 90 ? 15.496 -12.282 5.029 1.00 78.88 90 GLU A C 1
ATOM 720 O O . GLU A 1 90 ? 16.476 -12.886 4.580 1.00 78.88 90 GLU A O 1
ATOM 725 N N . PHE A 1 91 ? 15.321 -12.094 6.336 1.00 73.69 91 PHE A N 1
ATOM 726 C CA . PHE A 1 91 ? 16.149 -12.770 7.321 1.00 73.69 91 PHE A CA 1
ATOM 727 C C . PHE A 1 91 ? 15.729 -14.234 7.343 1.00 73.69 91 PHE A C 1
ATOM 729 O O . PHE A 1 91 ? 14.793 -14.613 8.044 1.00 73.69 91 PHE A O 1
ATOM 736 N N . SER A 1 92 ? 16.413 -15.061 6.551 1.00 65.75 92 SER A N 1
ATOM 737 C CA . SER A 1 92 ? 16.309 -16.510 6.710 1.00 65.75 92 SER A CA 1
ATOM 738 C C . SER A 1 92 ? 16.607 -16.867 8.173 1.00 65.75 92 SER A C 1
ATOM 740 O O . SER A 1 92 ? 17.418 -16.192 8.811 1.00 65.75 92 SER A O 1
ATOM 742 N N . ASN A 1 93 ? 15.985 -17.920 8.716 1.00 66.94 93 ASN A N 1
ATOM 743 C CA . ASN A 1 93 ? 16.279 -18.462 10.058 1.00 66.94 93 ASN A CA 1
ATOM 744 C C . ASN A 1 93 ? 17.696 -19.081 10.138 1.00 66.94 93 ASN A C 1
ATOM 746 O O . ASN A 1 93 ? 17.905 -20.129 10.744 1.00 66.94 93 ASN A O 1
ATOM 750 N N . HIS A 1 94 ? 18.668 -18.476 9.463 1.00 68.69 94 HIS A N 1
ATOM 751 C CA . HIS A 1 94 ? 20.027 -18.928 9.307 1.00 68.69 94 HIS A CA 1
ATOM 752 C C . HIS A 1 94 ? 20.977 -17.811 9.772 1.00 68.69 94 HIS A C 1
ATOM 754 O O . HIS A 1 94 ? 20.856 -16.670 9.324 1.00 68.69 94 HIS A O 1
ATOM 760 N N . PRO A 1 95 ? 21.946 -18.109 10.653 1.00 73.31 95 PRO A N 1
ATOM 761 C CA . PRO A 1 95 ? 22.787 -17.088 11.281 1.00 73.31 95 PRO A CA 1
ATOM 762 C C . PRO A 1 95 ? 23.813 -16.452 10.328 1.00 73.31 95 PRO A C 1
ATOM 764 O O . PRO A 1 95 ? 24.375 -15.405 10.638 1.00 73.31 95 PRO A O 1
ATOM 767 N N . MET A 1 96 ? 24.092 -17.070 9.175 1.00 79.75 96 MET A N 1
ATOM 768 C CA . MET A 1 96 ? 25.068 -16.541 8.215 1.00 79.75 96 MET A CA 1
ATOM 769 C C . MET A 1 96 ? 24.437 -15.549 7.232 1.00 79.75 96 MET A C 1
ATOM 771 O O . MET A 1 96 ? 23.576 -15.910 6.430 1.00 79.75 96 MET A O 1
ATOM 775 N N . GLN A 1 97 ? 24.982 -14.331 7.219 1.00 74.50 97 GLN A N 1
ATOM 776 C CA . GLN A 1 97 ? 24.555 -13.215 6.369 1.00 74.50 97 GLN A CA 1
ATOM 777 C C . GLN A 1 97 ? 24.626 -13.513 4.860 1.00 74.50 97 GLN A C 1
ATOM 779 O O . GLN A 1 97 ? 23.852 -12.952 4.094 1.00 74.50 97 GLN A O 1
ATOM 784 N N . SER A 1 98 ? 25.498 -14.427 4.424 1.00 74.38 98 SER A N 1
ATOM 785 C CA . SER A 1 98 ? 25.634 -14.829 3.014 1.00 74.38 98 SER A CA 1
ATOM 786 C C . SER A 1 98 ? 24.385 -15.498 2.428 1.00 74.38 98 SER A C 1
ATOM 788 O O . SER A 1 98 ? 24.242 -15.557 1.208 1.00 74.38 98 SER A O 1
ATOM 790 N N . TYR A 1 99 ? 23.488 -16.007 3.277 1.00 74.06 99 TYR A N 1
ATOM 791 C CA . TYR A 1 99 ? 22.220 -16.606 2.851 1.00 74.06 99 TYR A CA 1
ATOM 792 C C . TYR A 1 99 ? 21.063 -15.599 2.828 1.00 74.06 99 TYR A C 1
ATOM 794 O O . TYR A 1 99 ? 20.007 -15.899 2.276 1.00 74.06 99 TYR A O 1
ATOM 802 N N . CYS A 1 100 ? 21.269 -14.390 3.353 1.00 79.44 100 CYS A N 1
ATOM 803 C CA . CYS A 1 100 ? 20.295 -13.308 3.310 1.00 79.44 100 CYS A CA 1
ATOM 804 C C . CYS A 1 100 ? 20.425 -12.562 1.974 1.00 79.44 100 CYS A C 1
ATOM 806 O O . CYS A 1 100 ? 21.202 -11.615 1.849 1.00 79.44 100 CYS A O 1
ATOM 808 N N . LYS A 1 101 ? 19.688 -13.014 0.955 1.00 82.12 101 LYS A N 1
ATOM 809 C CA . LYS A 1 101 ? 19.654 -12.370 -0.366 1.00 82.12 101 LYS A CA 1
ATOM 810 C C . LYS A 1 101 ? 18.592 -11.269 -0.417 1.00 82.12 101 LYS A C 1
ATOM 812 O O . LYS A 1 101 ? 17.536 -11.389 0.205 1.00 82.12 101 LYS A O 1
ATOM 817 N N . SER A 1 102 ? 18.877 -10.203 -1.162 1.00 87.12 102 SER A N 1
ATOM 818 C CA . SER A 1 102 ? 17.879 -9.203 -1.540 1.00 87.12 102 SER A CA 1
ATOM 819 C C . SER A 1 102 ? 16.859 -9.802 -2.504 1.00 87.12 102 SER A C 1
ATOM 821 O O . SER A 1 102 ? 17.161 -10.718 -3.267 1.00 87.12 102 SER A O 1
ATOM 823 N N . CYS A 1 103 ? 15.636 -9.284 -2.450 1.00 90.31 103 CYS A N 1
ATOM 824 C CA . CYS A 1 103 ? 14.554 -9.708 -3.328 1.00 90.31 103 CYS A CA 1
ATOM 825 C C . CYS A 1 103 ? 14.811 -9.305 -4.792 1.00 90.31 103 CYS A C 1
ATOM 827 O O . CYS A 1 103 ? 14.605 -10.106 -5.694 1.00 90.31 103 CYS A O 1
ATOM 829 N N . ASP A 1 104 ? 15.288 -8.078 -5.030 1.00 90.12 104 ASP A N 1
ATOM 830 C CA . ASP A 1 104 ? 15.682 -7.520 -6.335 1.00 90.12 104 ASP A CA 1
ATOM 831 C C . ASP A 1 104 ? 14.594 -7.455 -7.423 1.00 90.12 104 ASP A C 1
ATOM 833 O O . ASP A 1 104 ? 14.844 -6.970 -8.532 1.00 90.12 104 ASP A O 1
ATOM 837 N N . SER A 1 105 ? 13.362 -7.842 -7.100 1.00 91.75 105 SER A N 1
ATOM 838 C CA . SER A 1 105 ? 12.213 -7.766 -8.001 1.00 91.75 105 SER A CA 1
ATOM 839 C C . SER A 1 105 ? 11.857 -6.322 -8.336 1.00 91.75 105 SER A C 1
ATOM 841 O O . SER A 1 105 ? 11.874 -5.444 -7.477 1.00 91.75 105 SER A O 1
ATOM 843 N N . GLU A 1 106 ? 11.496 -6.050 -9.585 1.00 91.62 106 GLU A N 1
ATOM 844 C CA . GLU A 1 106 ? 11.088 -4.709 -10.013 1.00 91.62 106 GLU A CA 1
ATOM 845 C C . GLU A 1 106 ? 9.689 -4.358 -9.492 1.00 91.62 106 GLU A C 1
ATOM 847 O O . GLU A 1 106 ? 8.721 -5.054 -9.808 1.00 91.62 106 GLU A O 1
ATOM 852 N N . LEU A 1 107 ? 9.567 -3.244 -8.761 1.00 92.25 107 LEU A N 1
ATOM 853 C CA . LEU A 1 107 ? 8.290 -2.754 -8.221 1.00 92.25 107 LEU A CA 1
ATOM 854 C C . LEU A 1 107 ? 7.522 -1.852 -9.184 1.00 92.25 107 LEU A C 1
ATOM 856 O O . LEU A 1 107 ? 6.312 -1.684 -9.029 1.00 92.25 107 LEU A O 1
ATOM 860 N N . LEU A 1 108 ? 8.217 -1.230 -10.133 1.00 91.94 108 LEU A N 1
ATOM 861 C CA . LEU A 1 108 ? 7.641 -0.240 -11.036 1.00 91.94 108 LEU A CA 1
ATOM 862 C C . LEU A 1 108 ? 7.535 -0.802 -12.452 1.00 91.94 108 LEU A C 1
ATOM 864 O O . LEU A 1 108 ? 8.361 -1.600 -12.884 1.00 91.94 108 LEU A O 1
ATOM 868 N N . MET A 1 109 ? 6.519 -0.353 -13.177 1.00 90.06 109 MET A N 1
ATOM 869 C CA . MET A 1 109 ? 6.373 -0.536 -14.613 1.00 90.06 109 MET A CA 1
ATOM 870 C C . MET A 1 109 ? 6.381 0.821 -15.314 1.00 90.06 109 MET A C 1
ATOM 872 O O . MET A 1 109 ? 5.996 1.843 -14.739 1.00 90.06 109 MET A O 1
ATOM 876 N N . LYS A 1 110 ? 6.825 0.821 -16.568 1.00 89.06 110 LYS A N 1
ATOM 877 C CA . LYS A 1 110 ? 6.851 2.002 -17.426 1.00 89.06 110 LYS A CA 1
ATOM 878 C C . LYS A 1 110 ? 5.517 2.111 -18.159 1.00 89.06 110 LYS A C 1
ATOM 880 O O . LYS A 1 110 ? 5.151 1.203 -18.898 1.00 89.06 110 LYS A O 1
ATOM 885 N N . VAL A 1 111 ? 4.806 3.215 -17.965 1.00 89.06 111 VAL A N 1
ATOM 886 C CA . VAL A 1 111 ? 3.535 3.499 -18.643 1.00 89.06 111 VAL A CA 1
ATOM 887 C C . VAL A 1 111 ? 3.763 4.619 -19.650 1.00 89.06 111 VAL A C 1
ATOM 889 O O . VAL A 1 111 ? 4.255 5.686 -19.285 1.00 89.06 111 VAL A O 1
ATOM 892 N N . LEU A 1 112 ? 3.439 4.365 -20.918 1.00 88.94 112 LEU A N 1
ATOM 893 C CA . LEU A 1 112 ? 3.510 5.359 -21.990 1.00 88.94 112 LEU A CA 1
ATOM 894 C C . LEU A 1 112 ? 2.421 6.419 -21.807 1.00 88.94 112 LEU A C 1
ATOM 896 O O . LEU A 1 112 ? 1.263 6.099 -21.553 1.00 88.94 112 LEU A O 1
ATOM 900 N N . ILE A 1 113 ? 2.808 7.679 -21.974 1.00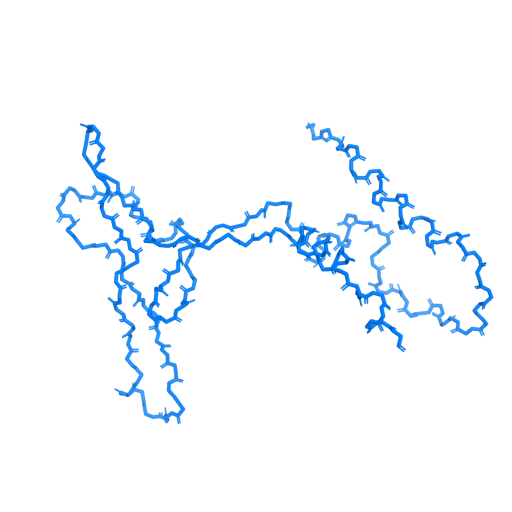 87.81 113 ILE A N 1
ATOM 901 C CA . ILE A 1 113 ? 1.916 8.839 -22.009 1.00 87.81 113 ILE A CA 1
ATOM 902 C C . ILE A 1 113 ? 2.235 9.670 -23.254 1.00 87.81 113 ILE A C 1
ATOM 904 O O . ILE A 1 113 ? 3.304 9.517 -23.842 1.00 87.81 113 ILE A O 1
ATOM 908 N N . ASN A 1 114 ? 1.339 10.579 -23.646 1.00 85.06 114 ASN A N 1
ATOM 909 C CA . ASN A 1 114 ? 1.447 11.328 -24.907 1.00 85.06 114 ASN A CA 1
ATOM 910 C C . ASN A 1 114 ? 2.818 12.002 -25.132 1.00 85.06 114 ASN A C 1
ATOM 912 O O . ASN A 1 114 ? 3.270 12.075 -26.269 1.00 85.06 114 ASN A O 1
ATOM 916 N N . ASN A 1 115 ? 3.503 12.434 -24.064 1.00 80.12 115 ASN A N 1
ATOM 917 C CA . ASN A 1 115 ? 4.796 13.128 -24.134 1.00 80.12 115 ASN A CA 1
ATOM 918 C C . ASN A 1 115 ? 5.946 12.363 -23.448 1.00 80.12 115 ASN A C 1
ATOM 920 O O . ASN A 1 115 ? 6.894 12.977 -22.962 1.00 80.12 115 ASN A O 1
ATOM 924 N N . GLY A 1 116 ? 5.874 11.031 -23.374 1.00 83.56 116 GLY A N 1
ATOM 925 C CA . GLY A 1 116 ? 6.959 10.214 -22.829 1.00 83.56 116 GLY A CA 1
ATOM 926 C C . GLY A 1 116 ? 6.454 9.029 -22.025 1.00 83.56 116 GLY A C 1
ATOM 927 O O . GLY A 1 116 ? 5.633 8.241 -22.489 1.00 83.56 116 GLY A O 1
ATOM 928 N N . TYR A 1 117 ? 6.968 8.873 -20.812 1.00 86.25 117 TYR A N 1
ATOM 929 C CA . TYR A 1 117 ? 6.569 7.790 -19.928 1.00 86.25 117 TYR A CA 1
ATOM 930 C C . TYR A 1 117 ? 6.590 8.219 -18.470 1.00 86.25 117 TYR A C 1
ATOM 932 O O . TYR A 1 117 ? 7.324 9.125 -18.082 1.00 86.25 117 TYR A O 1
ATOM 940 N N . ILE A 1 118 ? 5.821 7.502 -17.659 1.00 87.31 118 ILE A N 1
ATOM 941 C CA . ILE A 1 118 ? 5.841 7.614 -16.204 1.00 87.31 118 ILE A CA 1
ATOM 942 C C . ILE A 1 118 ? 6.124 6.251 -15.582 1.00 87.31 118 ILE A C 1
ATOM 944 O O . ILE A 1 118 ? 5.779 5.207 -16.141 1.00 87.31 118 ILE A O 1
ATOM 948 N N . TRP A 1 119 ? 6.754 6.263 -14.413 1.00 88.88 119 TRP A N 1
ATOM 949 C CA . TRP A 1 119 ? 6.895 5.071 -13.590 1.00 88.88 119 TRP A CA 1
ATOM 950 C C . TRP A 1 119 ? 5.667 4.906 -12.704 1.00 88.88 119 TRP A C 1
ATOM 952 O O . TRP A 1 119 ? 5.291 5.829 -11.984 1.00 88.88 119 TRP A O 1
ATOM 962 N N . HIS A 1 120 ? 5.068 3.721 -12.736 1.00 90.44 120 HIS A N 1
ATOM 963 C CA . HIS A 1 120 ? 3.891 3.390 -11.945 1.00 90.44 120 HIS A CA 1
ATOM 964 C C . HIS A 1 120 ? 4.115 2.083 -11.172 1.00 90.44 120 HIS A C 1
ATOM 966 O O . HIS A 1 120 ? 4.665 1.141 -11.745 1.00 90.44 120 HIS A O 1
ATOM 972 N N . PRO A 1 121 ? 3.706 1.972 -9.895 1.00 93.31 121 PRO A N 1
ATOM 973 C CA . PRO A 1 121 ? 3.763 0.708 -9.164 1.00 93.31 121 PRO A CA 1
ATOM 974 C C . PRO A 1 121 ? 3.025 -0.426 -9.881 1.00 93.31 121 PRO A C 1
ATOM 976 O O . PRO A 1 121 ? 1.938 -0.217 -10.419 1.00 93.31 121 PRO A O 1
ATOM 979 N N . LYS A 1 122 ? 3.588 -1.638 -9.857 1.00 93.25 122 LYS A N 1
ATOM 980 C CA . LYS A 1 122 ? 2.933 -2.826 -10.422 1.00 93.25 122 LYS A CA 1
ATOM 981 C C . LYS A 1 122 ? 1.657 -3.186 -9.665 1.00 93.25 122 LYS A C 1
ATOM 983 O O . LYS A 1 122 ? 0.645 -3.489 -10.285 1.00 93.25 122 LYS A O 1
ATOM 988 N N . ILE A 1 123 ? 1.710 -3.118 -8.335 1.00 94.56 123 ILE A N 1
ATOM 989 C CA . ILE A 1 123 ? 0.571 -3.354 -7.446 1.00 94.56 123 ILE A CA 1
ATOM 990 C C . ILE A 1 123 ? 0.537 -2.264 -6.379 1.00 94.56 123 ILE A C 1
ATOM 992 O O . ILE A 1 123 ? 1.568 -1.923 -5.792 1.00 94.56 123 ILE A O 1
ATOM 996 N N . ILE A 1 124 ? -0.662 -1.738 -6.121 1.00 94.75 124 ILE A N 1
ATOM 997 C CA . ILE A 1 124 ? -0.921 -0.748 -5.077 1.00 94.75 124 ILE A CA 1
ATOM 998 C C . ILE A 1 124 ? -1.729 -1.401 -3.955 1.00 94.75 124 ILE A C 1
ATOM 1000 O O . ILE A 1 124 ? -2.818 -1.920 -4.186 1.00 94.75 124 ILE A O 1
ATOM 1004 N N . PHE A 1 125 ? -1.213 -1.322 -2.731 1.00 94.75 125 PHE A N 1
ATOM 1005 C CA . PHE A 1 125 ? -1.952 -1.627 -1.513 1.00 94.75 125 PHE A CA 1
ATOM 1006 C C . PHE A 1 125 ? -2.559 -0.356 -0.940 1.00 94.75 125 PHE A C 1
ATOM 1008 O O . PHE A 1 125 ? -1.834 0.587 -0.612 1.00 94.75 125 PHE A O 1
ATOM 1015 N N . GLN A 1 126 ? -3.875 -0.342 -0.762 1.00 91.38 126 GLN A N 1
ATOM 1016 C CA . GLN A 1 126 ? -4.548 0.727 -0.037 1.00 91.38 126 GLN A CA 1
ATOM 1017 C C . GLN A 1 126 ? -4.696 0.324 1.428 1.00 91.38 126 GLN A C 1
ATOM 1019 O O . GLN A 1 126 ? -5.403 -0.625 1.756 1.00 91.38 126 GLN A O 1
ATOM 1024 N N . LEU A 1 127 ? -4.040 1.069 2.313 1.00 90.06 127 LEU A N 1
ATOM 1025 C CA . LEU A 1 127 ? -4.227 0.963 3.750 1.00 90.06 127 LEU A CA 1
ATOM 1026 C C . LEU A 1 127 ? -5.294 1.986 4.186 1.00 90.06 127 LEU A C 1
ATOM 1028 O O . LEU A 1 127 ? -5.004 3.193 4.208 1.00 90.06 127 LEU A O 1
ATOM 1032 N N . PRO A 1 128 ? -6.523 1.545 4.519 1.00 88.81 128 PRO A N 1
ATOM 1033 C CA . PRO A 1 128 ? -7.560 2.434 5.030 1.00 88.81 128 PRO A CA 1
ATOM 1034 C C . PRO A 1 128 ? -7.120 3.109 6.334 1.00 88.81 128 PRO A C 1
ATOM 1036 O O . PRO A 1 128 ? -6.285 2.591 7.076 1.00 88.81 128 PRO A O 1
ATOM 1039 N N . CYS A 1 129 ? -7.676 4.287 6.622 1.00 85.75 129 CYS A N 1
ATOM 1040 C CA . CYS A 1 129 ? -7.398 4.967 7.883 1.00 85.75 129 CYS A CA 1
ATOM 1041 C C . CYS A 1 129 ? -7.981 4.192 9.073 1.00 85.75 129 CYS A C 1
ATOM 1043 O O . CYS A 1 129 ? -8.948 3.442 8.919 1.00 85.75 129 CYS A O 1
ATOM 1045 N N . LEU A 1 130 ? -7.441 4.424 10.275 1.00 84.00 130 LEU A N 1
ATOM 1046 C CA . LEU A 1 130 ? -7.839 3.667 11.465 1.00 84.00 130 LEU A CA 1
ATOM 1047 C C . LEU A 1 130 ? -9.349 3.760 11.748 1.00 84.00 130 LEU A C 1
ATOM 1049 O O . LEU A 1 130 ? -9.952 2.755 12.098 1.00 84.00 130 LEU A O 1
ATOM 1053 N N . LYS A 1 131 ? -9.989 4.921 11.516 1.00 83.31 131 LYS A N 1
ATOM 1054 C CA . LYS A 1 131 ? -11.457 5.069 11.635 1.00 83.31 131 LYS A CA 1
ATOM 1055 C C . LYS A 1 131 ? -12.192 4.046 10.763 1.00 83.31 131 LYS A C 1
ATOM 1057 O O . LYS A 1 131 ? -13.099 3.375 11.238 1.00 83.31 131 LYS A O 1
ATOM 1062 N N . THR A 1 132 ? -11.777 3.912 9.504 1.00 86.50 132 THR A N 1
ATOM 1063 C CA . THR A 1 132 ? -12.388 2.979 8.547 1.00 86.50 132 THR A CA 1
ATOM 1064 C C . THR A 1 132 ? -12.110 1.531 8.940 1.00 86.50 132 THR A C 1
ATOM 1066 O O . THR A 1 132 ? -13.013 0.701 8.878 1.00 86.50 132 THR A O 1
ATOM 1069 N N . GLN A 1 133 ? -10.889 1.228 9.395 1.00 88.69 133 GLN A N 1
ATOM 1070 C CA . GLN A 1 133 ? -10.528 -0.110 9.873 1.00 88.69 133 GLN A CA 1
ATOM 1071 C C . GLN A 1 133 ? -11.382 -0.531 11.073 1.00 88.69 133 GLN A C 1
ATOM 1073 O O . GLN A 1 133 ? -11.964 -1.611 11.051 1.00 88.69 133 GLN A O 1
ATOM 1078 N N . LEU A 1 134 ? -11.512 0.344 12.076 1.00 87.06 134 LEU A N 1
ATOM 1079 C CA . LEU A 1 134 ? -12.352 0.104 13.247 1.00 87.06 134 LEU A CA 1
ATOM 1080 C C . LEU A 1 134 ? -13.820 -0.036 12.844 1.00 87.06 134 LEU A C 1
ATOM 1082 O O . LEU A 1 134 ? -14.445 -1.025 13.199 1.00 87.06 134 LEU A O 1
ATOM 1086 N N . SER A 1 135 ? -14.355 0.888 12.042 1.00 87.62 135 SER A N 1
ATOM 1087 C CA . SER A 1 135 ? -15.743 0.806 11.563 1.00 87.62 135 SER A CA 1
ATOM 1088 C C . SER A 1 135 ? -16.025 -0.524 10.863 1.00 87.62 135 SER A C 1
ATOM 1090 O O . SER A 1 135 ? -17.027 -1.164 11.155 1.00 87.62 135 SER A O 1
ATOM 1092 N N . THR A 1 136 ? -15.116 -0.972 9.993 1.00 90.06 136 THR A N 1
ATOM 1093 C CA . THR A 1 136 ? -15.244 -2.254 9.280 1.00 90.06 136 THR A CA 1
ATOM 1094 C C . THR A 1 136 ? -15.209 -3.442 10.244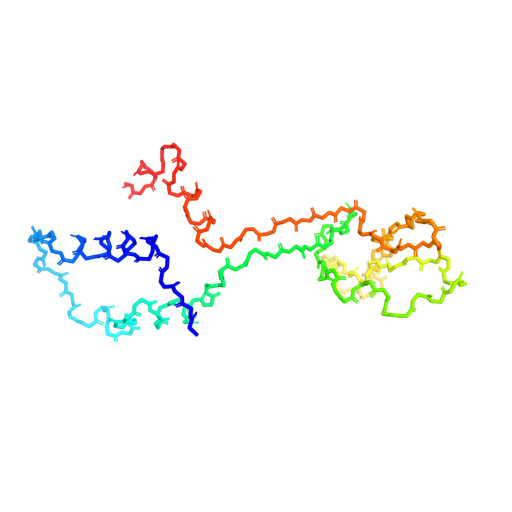 1.00 90.06 136 THR A C 1
ATOM 1096 O O . THR A 1 136 ? -15.946 -4.406 10.064 1.00 90.06 136 THR A O 1
ATOM 1099 N N . MET A 1 137 ? -14.365 -3.379 11.278 1.00 89.56 137 MET A N 1
ATOM 1100 C CA . MET A 1 137 ? -14.267 -4.414 12.307 1.00 89.56 137 MET A CA 1
ATOM 1101 C C . MET A 1 137 ? -15.548 -4.511 13.147 1.00 89.56 137 MET A C 1
ATOM 1103 O O . MET A 1 137 ? -16.077 -5.609 13.288 1.00 89.56 137 MET A O 1
ATOM 1107 N N . TYR A 1 138 ? -16.063 -3.386 13.656 1.00 88.25 138 TYR A N 1
ATOM 1108 C CA . TYR A 1 138 ? -17.279 -3.351 14.482 1.00 88.25 138 TYR A CA 1
ATOM 1109 C C . TYR A 1 138 ? -18.545 -3.710 13.693 1.00 88.25 138 TYR A C 1
ATOM 1111 O O . TYR A 1 138 ? -19.468 -4.290 14.249 1.00 88.25 138 TYR A O 1
ATOM 1119 N N . GLN A 1 139 ? -18.591 -3.394 12.395 1.00 89.88 139 GLN A N 1
ATOM 1120 C CA . GLN A 1 139 ? -19.720 -3.728 11.516 1.00 89.88 139 GLN A CA 1
ATOM 1121 C C . GLN A 1 139 ? -19.686 -5.174 10.998 1.00 89.88 139 GLN A C 1
ATOM 1123 O O . GLN A 1 139 ? -20.589 -5.589 10.270 1.00 89.88 139 GLN A O 1
ATOM 1128 N N . ARG A 1 140 ? -18.654 -5.957 11.334 1.00 93.31 140 ARG A N 1
ATOM 1129 C CA . ARG A 1 140 ? -18.564 -7.360 10.930 1.00 93.31 140 ARG A CA 1
ATOM 1130 C C . ARG A 1 140 ? -19.681 -8.167 11.618 1.00 93.31 140 ARG A C 1
ATOM 1132 O O . ARG A 1 140 ? -19.776 -8.128 12.844 1.00 93.31 140 ARG A O 1
ATOM 1139 N N . PRO A 1 141 ? -20.489 -8.949 10.878 1.00 93.75 141 PRO A N 1
ATOM 1140 C CA . PRO A 1 141 ? -21.504 -9.810 11.483 1.00 93.75 141 PRO A CA 1
ATOM 1141 C C . PRO A 1 141 ? -20.900 -10.752 12.534 1.00 93.75 141 PRO A C 1
ATOM 1143 O O . PRO A 1 141 ? -19.839 -11.336 12.299 1.00 93.75 141 PRO A O 1
ATOM 1146 N N . GLY A 1 142 ? -21.568 -10.884 13.683 1.00 89.94 142 GLY A N 1
ATOM 1147 C CA . GLY A 1 142 ? -21.112 -11.716 14.804 1.00 89.94 142 GLY A CA 1
ATOM 1148 C C . GLY A 1 142 ? -19.994 -11.101 15.655 1.00 89.94 142 GLY A C 1
ATOM 1149 O O . GLY A 1 142 ? -19.473 -11.768 16.542 1.00 89.94 142 GLY A O 1
ATOM 1150 N N . PHE A 1 143 ? -19.604 -9.840 15.427 1.00 89.75 143 PHE A N 1
ATOM 1151 C CA . PHE A 1 143 ? -18.563 -9.187 16.227 1.00 89.75 143 PHE A CA 1
ATOM 1152 C C . PHE A 1 143 ? -18.906 -9.135 17.727 1.00 89.75 143 PHE A C 1
ATOM 1154 O O . PHE A 1 143 ? -18.063 -9.453 18.559 1.00 89.75 143 PHE A O 1
ATOM 1161 N N . GLU A 1 144 ? -20.148 -8.795 18.074 1.00 88.12 144 GLU A N 1
ATOM 1162 C CA . GLU A 1 144 ? -20.618 -8.702 19.466 1.00 88.12 144 GLU A CA 1
ATOM 1163 C C . GLU A 1 144 ? -20.589 -10.050 20.199 1.00 88.12 144 GLU A C 1
ATOM 1165 O O . GLU A 1 144 ? -20.403 -10.098 21.413 1.00 88.12 144 GLU A O 1
ATOM 1170 N N . GLU A 1 145 ? -20.743 -11.157 19.469 1.00 91.94 145 GLU A N 1
ATOM 1171 C CA . GLU A 1 145 ? -20.684 -12.511 20.026 1.00 91.94 145 GLU A CA 1
ATOM 1172 C C . GLU A 1 145 ? -19.259 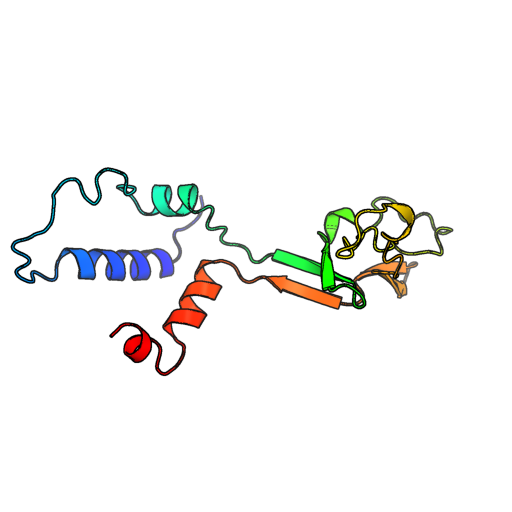-12.896 20.443 1.00 91.94 145 GLU A C 1
ATOM 1174 O O . GLU A 1 145 ? -19.095 -13.683 21.368 1.00 91.94 145 GLU A O 1
ATOM 1179 N N . LEU A 1 146 ? -18.235 -12.304 19.814 1.00 85.12 146 LEU A N 1
ATOM 1180 C CA . LEU A 1 146 ? -16.819 -12.513 20.145 1.00 85.12 146 LEU A CA 1
ATOM 1181 C C . LEU A 1 146 ? -16.349 -11.709 21.367 1.00 85.12 146 LEU A C 1
ATOM 1183 O O . LEU A 1 146 ? -15.211 -11.879 21.800 1.00 85.12 146 LEU A O 1
ATOM 1187 N N . LEU A 1 147 ? -17.182 -10.799 21.881 1.00 82.12 147 LEU A N 1
ATOM 1188 C CA . LEU A 1 147 ? -16.875 -9.978 23.056 1.00 82.12 147 LEU A CA 1
ATOM 1189 C C . LEU A 1 147 ? -17.425 -10.563 24.367 1.00 82.12 147 LEU A C 1
ATOM 1191 O O . LEU A 1 147 ? -17.163 -9.990 25.425 1.00 82.12 147 LEU A O 1
ATOM 1195 N N . LYS A 1 148 ? -18.212 -11.643 24.292 1.00 69.38 148 LYS A N 1
ATOM 1196 C CA . LYS A 1 148 ? -18.796 -12.352 25.439 1.00 69.38 148 LYS A CA 1
ATOM 1197 C C . LYS A 1 148 ? -17.861 -13.445 25.943 1.00 69.38 148 LYS A C 1
ATOM 1199 O O . LYS A 1 148 ? -17.837 -13.634 27.177 1.00 69.38 148 LYS A O 1
#

Foldseek 3Di:
DDDDDPVVVVVVVVVVVVVPPDDDDVDDDPCPCVVPDPDPVVVCVVVVQDQDKAKWQADPPPRDTHRPVVQWDPDPDLPPPAGGFAQDFDPDPDPDPVPGDGPRHHQWDWDDDPVHTGTDGPDMDIGHTPVVVVVVQVPPPCSVVVVD

Radius of gyration: 23.67 Å; chains: 1; bounding box: 52×46×68 Å

Sequence (148 aa):
DELFSDDDELFAASVNLNYNSGQDNSNIDPYQFKDFPSMTYMARKLLNIRKKSKSFAICTDCNKLYDITSIIPKNPDNNTTIGFKCTYIEFSNHPMQSYCKSCDSELLMKVLINNGYIWHPKIIFQLPCLKTQLSTMYQRPGFEELLK

Secondary structure (DSSP, 8-state):
--PPPTHHHHHHHHHHHHHH-----TT--TTTTTTS-SSHHHHHHHTT--SS-EEEEEPTTT--EEEHHHHS-SS--TT--SPPBP--B---S-S-GGG--B---B-EEEEEETTEEEEEESSEEEE--HHHHHHHHHTSTTTGGGG-

pLDDT: mean 76.8, std 16.88, range [33.31, 96.06]